Protein AF-A0A011V1N7-F1 (afdb_monomer_lite)

Radius of gyration: 19.2 Å; chains: 1; bounding box: 41×30×62 Å

Sequence (125 aa):
MADFDPVTLYFILYESLGAWLFALAGAAFLLLVGVIVTALRLRRADRPARKPVMAAIAATVLATAVFFFMVPGWTLAGIDALSGAVDILFATLLALVPGIAAGAIVFMLAAGRCAARSVRHPVAT

Structure (mmCIF, N/CA/C/O backbone):
data_AF-A0A011V1N7-F1
#
_entry.id   AF-A0A011V1N7-F1
#
loop_
_atom_site.group_PDB
_atom_site.id
_atom_site.type_symbol
_atom_site.label_atom_id
_atom_site.label_alt_id
_atom_site.label_comp_id
_atom_site.label_asym_id
_atom_site.label_entity_id
_atom_site.label_seq_id
_atom_site.pdbx_PDB_ins_code
_atom_site.Cartn_x
_atom_site.Cartn_y
_atom_site.Cartn_z
_atom_site.occupancy
_atom_site.B_iso_or_equiv
_atom_site.auth_seq_id
_atom_site.auth_comp_id
_atom_site.auth_asym_id
_atom_site.auth_atom_id
_atom_site.pdbx_PDB_model_num
ATOM 1 N N . MET A 1 1 ? -12.404 14.402 -22.176 1.00 55.25 1 MET A N 1
ATOM 2 C CA . MET A 1 1 ? -12.295 13.286 -21.206 1.00 55.25 1 MET A CA 1
ATOM 3 C C . MET A 1 1 ? -13.360 12.204 -21.464 1.00 55.25 1 MET A C 1
ATOM 5 O O . MET A 1 1 ? -13.780 11.556 -20.518 1.00 55.25 1 MET A O 1
ATOM 9 N N . ALA A 1 2 ? -13.802 11.999 -22.716 1.00 61.09 2 ALA A N 1
ATOM 10 C CA . ALA A 1 2 ? -14.831 11.008 -23.065 1.00 61.09 2 ALA A CA 1
ATOM 11 C C . ALA A 1 2 ? -14.257 9.732 -23.721 1.00 61.09 2 ALA A C 1
ATOM 13 O O . ALA A 1 2 ? -14.967 8.742 -23.813 1.00 61.09 2 ALA A O 1
ATOM 14 N N . ASP A 1 3 ? -12.971 9.726 -24.097 1.00 75.06 3 ASP A N 1
ATOM 15 C CA . ASP A 1 3 ? -12.293 8.590 -24.753 1.00 75.06 3 ASP A CA 1
ATOM 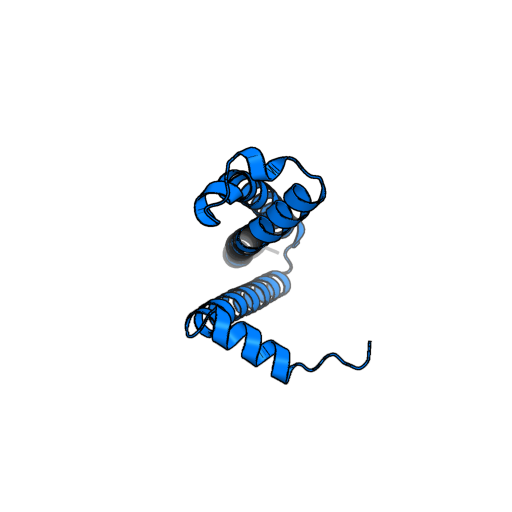16 C C . ASP A 1 3 ? -11.641 7.605 -23.767 1.00 75.06 3 ASP A C 1
ATOM 18 O O . ASP A 1 3 ? -10.771 6.818 -24.135 1.00 75.06 3 ASP A O 1
ATOM 22 N N . PHE A 1 4 ? -12.001 7.670 -22.484 1.00 75.25 4 PHE A N 1
ATOM 23 C CA . PHE A 1 4 ? -11.504 6.707 -21.509 1.00 75.25 4 PHE A CA 1
ATOM 24 C C . PHE A 1 4 ? -12.259 5.390 -21.684 1.00 75.25 4 PHE A C 1
ATOM 26 O O . PHE A 1 4 ? -13.378 5.243 -21.192 1.00 75.25 4 PHE A O 1
ATOM 33 N N . ASP A 1 5 ? -11.644 4.445 -22.389 1.00 87.50 5 ASP A N 1
ATOM 34 C CA . ASP A 1 5 ? -12.165 3.090 -22.520 1.00 87.50 5 ASP A CA 1
ATOM 35 C C . ASP A 1 5 ? -11.559 2.168 -21.439 1.00 87.50 5 ASP A C 1
ATOM 37 O O . ASP A 1 5 ? -10.390 1.770 -21.539 1.00 87.50 5 ASP A O 1
ATOM 41 N N . PRO A 1 6 ? -12.329 1.802 -20.394 1.00 85.69 6 PRO A N 1
ATOM 42 C CA . PRO A 1 6 ? -11.845 0.921 -19.335 1.00 85.69 6 PRO A CA 1
ATOM 43 C C . PRO A 1 6 ? -11.517 -0.489 -19.842 1.00 85.69 6 PRO A C 1
ATOM 45 O O . PRO A 1 6 ? -10.716 -1.182 -19.213 1.00 85.69 6 PRO A O 1
ATOM 48 N N . VAL A 1 7 ? -12.098 -0.917 -20.969 1.00 91.50 7 VAL A N 1
ATOM 49 C CA . VAL A 1 7 ? -11.819 -2.226 -21.574 1.00 91.50 7 VAL A CA 1
ATOM 50 C C . VAL A 1 7 ? -10.412 -2.234 -22.158 1.00 91.50 7 VAL A C 1
ATOM 52 O O . VAL A 1 7 ? -9.615 -3.113 -21.831 1.00 91.50 7 VAL A O 1
ATOM 55 N N . THR A 1 8 ? -10.066 -1.216 -22.947 1.00 90.31 8 THR A N 1
ATOM 56 C CA . THR A 1 8 ? -8.702 -1.031 -23.462 1.00 90.31 8 THR A CA 1
ATOM 57 C C . THR A 1 8 ? -7.678 -0.961 -22.326 1.00 90.31 8 THR A C 1
ATOM 59 O O . THR A 1 8 ? -6.629 -1.600 -22.390 1.00 90.31 8 THR A O 1
ATOM 62 N N . LEU A 1 9 ? -7.997 -0.248 -21.242 1.00 87.75 9 LEU A N 1
ATOM 63 C CA . LEU A 1 9 ? -7.106 -0.127 -20.087 1.00 87.75 9 LEU A CA 1
ATOM 64 C C . LEU A 1 9 ? -6.884 -1.479 -19.384 1.00 87.75 9 LEU A C 1
ATOM 66 O O . LEU A 1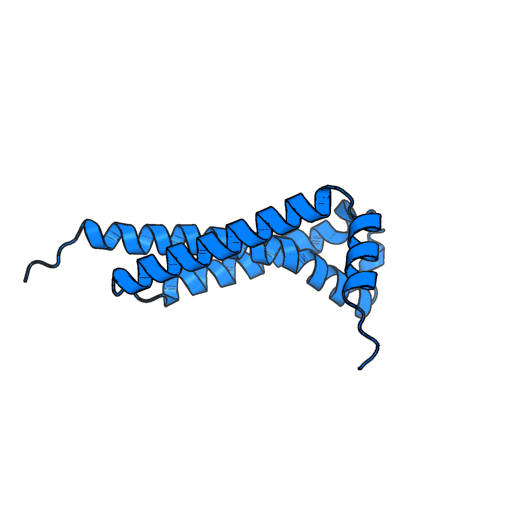 9 ? -5.753 -1.808 -19.030 1.00 87.75 9 LEU A O 1
ATOM 70 N N . TYR A 1 10 ? -7.933 -2.297 -19.243 1.00 89.94 10 TYR A N 1
ATOM 71 C CA . TYR A 1 10 ? -7.813 -3.666 -18.735 1.00 89.94 10 TYR A CA 1
ATOM 72 C C . TYR A 1 10 ? -6.874 -4.518 -19.593 1.00 89.94 10 TYR A C 1
ATOM 74 O O . TYR A 1 10 ? -5.988 -5.169 -19.041 1.00 89.94 10 TYR A O 1
ATOM 82 N N . PHE A 1 11 ? -7.025 -4.488 -20.921 1.00 91.88 11 PHE A N 1
ATOM 83 C CA . PHE A 1 11 ? -6.157 -5.252 -21.819 1.00 91.88 11 PHE A CA 1
ATOM 84 C C . PHE A 1 11 ? -4.697 -4.814 -21.716 1.00 91.88 11 PHE A C 1
ATOM 86 O O . PHE A 1 11 ? -3.823 -5.669 -21.637 1.00 91.88 11 PHE A O 1
ATOM 93 N N . ILE A 1 12 ? -4.428 -3.507 -21.623 1.00 90.19 12 ILE A N 1
ATOM 94 C CA . ILE A 1 12 ? -3.064 -2.994 -21.425 1.00 90.19 12 ILE A CA 1
ATOM 95 C C . ILE A 1 12 ? -2.461 -3.536 -20.121 1.00 90.19 12 ILE A C 1
ATOM 97 O O . ILE A 1 12 ? -1.328 -4.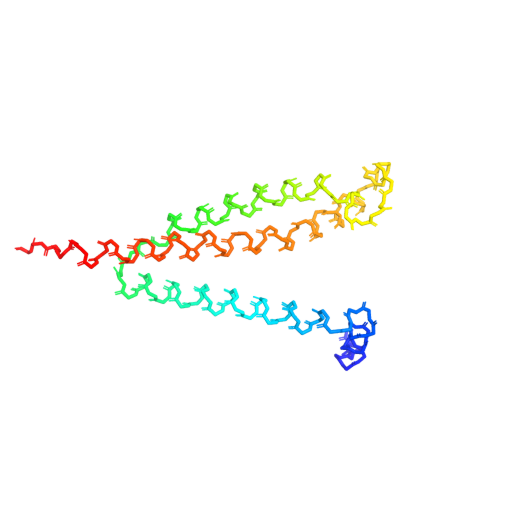023 -20.124 1.00 90.19 12 ILE A O 1
ATOM 101 N N . LEU A 1 13 ? -3.201 -3.486 -19.005 1.00 89.12 13 LEU A N 1
ATOM 102 C CA . LEU A 1 13 ? -2.707 -4.029 -17.735 1.00 89.12 13 LEU A CA 1
ATOM 103 C C . LEU A 1 13 ? -2.525 -5.545 -17.785 1.00 89.12 13 LEU A C 1
ATOM 105 O O . LEU A 1 13 ? -1.546 -6.048 -17.241 1.00 89.12 13 LEU A O 1
ATOM 109 N N . TYR A 1 14 ? -3.460 -6.267 -18.398 1.00 90.94 14 TYR A N 1
ATOM 110 C CA . TYR A 1 14 ? -3.395 -7.719 -18.499 1.00 90.94 14 TYR A CA 1
ATOM 111 C C . TYR A 1 14 ? -2.216 -8.172 -19.360 1.00 90.94 14 TYR A C 1
ATOM 113 O O . TYR A 1 14 ? -1.498 -9.075 -18.953 1.00 90.94 14 TYR A O 1
ATOM 121 N N . GLU A 1 15 ? -1.953 -7.504 -20.481 1.00 92.50 15 GLU A N 1
ATOM 122 C CA . GLU A 1 15 ? -0.792 -7.796 -21.326 1.00 92.50 15 GLU A CA 1
ATOM 123 C C . GLU A 1 15 ? 0.525 -7.483 -20.595 1.00 92.50 15 GLU A C 1
ATOM 125 O O . GLU A 1 15 ? 1.488 -8.241 -20.668 1.00 92.50 15 GLU A O 1
ATOM 130 N N . SER A 1 16 ? 0.554 -6.389 -19.825 1.00 89.00 16 SER A N 1
ATOM 131 C CA . SER A 1 16 ? 1.762 -5.944 -19.112 1.00 89.00 16 SER A CA 1
ATOM 132 C C . SER A 1 16 ? 2.089 -6.788 -17.874 1.00 89.00 16 SER A C 1
ATOM 134 O O . SER A 1 16 ? 3.256 -6.997 -17.554 1.00 89.00 16 SER A O 1
ATOM 136 N N . LEU A 1 17 ? 1.070 -7.227 -17.129 1.00 87.44 17 LEU A N 1
ATOM 137 C CA . LEU A 1 17 ? 1.222 -7.868 -15.814 1.00 87.44 17 LEU A CA 1
ATOM 138 C C . LEU A 1 17 ? 0.840 -9.357 -15.829 1.00 87.44 17 LEU A C 1
ATOM 140 O O . LEU A 1 17 ? 1.224 -10.109 -14.930 1.00 87.44 17 LEU A O 1
ATOM 144 N N . GLY A 1 18 ? 0.061 -9.808 -16.809 1.00 91.44 18 GLY A N 1
ATOM 145 C CA . GLY A 1 18 ? -0.449 -11.174 -16.898 1.00 91.44 18 GLY A CA 1
ATOM 146 C C . GLY A 1 18 ? -1.159 -11.617 -15.618 1.00 91.44 18 GLY A C 1
ATOM 147 O O . GLY A 1 18 ? -2.003 -10.915 -15.056 1.00 91.44 18 GLY A O 1
ATOM 148 N N . ALA A 1 19 ? -0.775 -12.790 -15.106 1.00 89.62 19 ALA A N 1
ATOM 149 C CA . ALA A 1 19 ? -1.321 -13.343 -13.866 1.00 89.62 19 ALA A CA 1
ATOM 150 C C . ALA A 1 19 ? -1.043 -12.473 -12.620 1.00 89.62 19 ALA A C 1
ATOM 152 O O . ALA A 1 19 ? -1.813 -12.529 -11.655 1.00 89.62 19 ALA A O 1
ATOM 153 N N . TRP A 1 20 ? 0.005 -11.635 -12.634 1.00 89.62 20 TRP A N 1
ATOM 154 C CA . TRP A 1 20 ? 0.311 -10.736 -11.514 1.00 89.62 20 TRP A CA 1
ATOM 155 C C . TRP A 1 20 ? -0.768 -9.685 -11.291 1.00 89.62 20 TRP A C 1
ATOM 157 O O . TRP A 1 20 ? -0.959 -9.269 -10.149 1.00 89.62 20 TRP A O 1
ATOM 167 N N . LEU A 1 21 ? -1.517 -9.303 -12.332 1.00 88.81 21 LEU A N 1
ATOM 168 C CA . LEU A 1 21 ? -2.645 -8.384 -12.196 1.00 88.81 21 LEU A CA 1
ATOM 169 C C . LEU A 1 21 ? -3.639 -8.892 -11.147 1.00 88.81 21 LEU A C 1
ATOM 171 O O . LEU A 1 21 ? -4.028 -8.152 -10.245 1.00 88.81 21 LEU A O 1
ATOM 175 N N . PHE A 1 22 ? -4.010 -10.171 -11.228 1.00 90.31 22 PHE A N 1
ATOM 176 C CA . PHE A 1 22 ? -4.963 -10.775 -10.300 1.00 90.31 22 PHE A CA 1
ATOM 177 C C . PHE A 1 22 ? -4.382 -10.939 -8.898 1.00 90.31 22 PHE A C 1
ATOM 179 O O . PHE A 1 22 ? -5.093 -10.719 -7.920 1.00 90.31 22 PHE A O 1
ATOM 186 N N . ALA A 1 23 ? -3.096 -11.277 -8.781 1.00 90.81 23 ALA A N 1
ATOM 187 C CA . ALA A 1 23 ? -2.428 -11.370 -7.486 1.00 90.81 23 ALA A CA 1
ATOM 188 C C . ALA A 1 23 ? -2.390 -10.005 -6.773 1.00 90.81 23 ALA A C 1
ATOM 190 O O . ALA A 1 23 ? -2.748 -9.907 -5.598 1.00 90.81 23 ALA A O 1
ATOM 191 N N . LEU A 1 24 ? -2.023 -8.942 -7.496 1.00 89.38 24 LEU A N 1
ATOM 192 C CA . LEU A 1 24 ? -1.995 -7.570 -6.983 1.00 89.38 24 LEU A CA 1
ATOM 193 C C . LEU A 1 24 ? -3.401 -7.060 -6.656 1.00 89.38 24 LEU A C 1
ATOM 195 O O . LEU A 1 24 ? -3.605 -6.481 -5.589 1.00 89.38 24 LEU A O 1
ATOM 199 N N . ALA A 1 25 ? -4.383 -7.324 -7.521 1.00 90.31 25 ALA A N 1
ATOM 200 C CA . ALA A 1 25 ? -5.781 -6.981 -7.269 1.00 90.31 25 ALA A CA 1
ATOM 201 C C . ALA A 1 25 ? -6.324 -7.705 -6.027 1.00 90.31 25 ALA A C 1
ATOM 203 O O . ALA A 1 25 ? -6.959 -7.085 -5.173 1.00 90.31 25 ALA A O 1
ATOM 204 N N . GLY A 1 26 ? -6.021 -8.997 -5.881 1.00 93.75 26 GLY A N 1
ATOM 205 C CA . GLY A 1 26 ? -6.372 -9.789 -4.706 1.00 93.75 26 GLY A CA 1
ATOM 206 C C . GLY A 1 26 ? -5.730 -9.247 -3.430 1.00 93.75 26 GLY A C 1
ATOM 207 O O . GLY A 1 26 ? -6.415 -9.075 -2.423 1.00 93.75 26 GLY A O 1
ATOM 208 N N . ALA A 1 27 ? -4.441 -8.900 -3.470 1.00 91.69 27 ALA A N 1
ATOM 209 C CA . ALA A 1 27 ? -3.745 -8.289 -2.339 1.00 91.69 27 ALA A CA 1
ATOM 210 C C . ALA A 1 27 ? -4.353 -6.930 -1.954 1.00 91.69 27 ALA A C 1
ATOM 212 O O . ALA A 1 27 ? -4.627 -6.691 -0.777 1.00 91.69 27 ALA A O 1
ATOM 213 N N . ALA A 1 28 ? -4.629 -6.064 -2.933 1.00 91.31 28 ALA A N 1
ATOM 214 C CA . ALA A 1 28 ? -5.280 -4.776 -2.706 1.00 91.31 28 ALA A CA 1
ATOM 215 C C . ALA A 1 28 ? -6.670 -4.951 -2.075 1.00 91.31 28 ALA A C 1
ATOM 217 O O . ALA A 1 28 ? -7.003 -4.271 -1.102 1.00 91.31 28 ALA A O 1
ATOM 218 N N . PHE A 1 29 ? -7.454 -5.911 -2.573 1.00 95.31 29 PHE A N 1
ATOM 219 C CA . PHE A 1 29 ? -8.762 -6.242 -2.017 1.00 95.31 29 PHE A CA 1
ATOM 220 C C . PHE A 1 29 ? -8.662 -6.751 -0.573 1.00 95.31 29 PHE A C 1
ATOM 222 O O . PHE A 1 29 ? -9.390 -6.276 0.297 1.00 95.31 29 PHE A O 1
ATOM 229 N N . LEU A 1 30 ? -7.726 -7.658 -0.281 1.00 95.38 30 LEU A N 1
ATOM 230 C CA . LEU A 1 30 ? -7.492 -8.170 1.073 1.00 95.38 30 LEU A CA 1
ATOM 231 C C . LEU A 1 30 ? -7.093 -7.059 2.050 1.00 95.38 30 LEU A C 1
ATOM 233 O O . LEU A 1 30 ? -7.620 -7.003 3.164 1.00 95.38 30 LEU A O 1
ATOM 237 N N . LEU A 1 31 ? -6.200 -6.156 1.634 1.00 91.88 31 LEU A N 1
ATOM 238 C CA . LEU A 1 31 ? -5.807 -4.997 2.435 1.00 91.88 31 LEU A CA 1
ATOM 239 C C . LEU A 1 31 ? -7.005 -4.085 2.709 1.00 91.88 31 LEU A C 1
ATOM 241 O O . LEU A 1 31 ? -7.223 -3.690 3.856 1.00 91.88 31 LEU A O 1
ATOM 245 N N . LEU A 1 32 ? -7.816 -3.794 1.689 1.00 93.31 32 LEU A N 1
ATOM 246 C CA . LEU A 1 32 ? -9.008 -2.961 1.829 1.00 93.31 32 LEU A CA 1
ATOM 247 C C . LEU A 1 32 ? -10.020 -3.583 2.799 1.00 93.31 32 LEU A C 1
ATOM 249 O O . LEU A 1 32 ? -10.459 -2.925 3.745 1.00 93.31 32 LEU A O 1
ATOM 253 N N . VAL A 1 33 ? -10.357 -4.860 2.607 1.00 95.38 33 VAL A N 1
ATOM 254 C CA . VAL A 1 33 ? -11.276 -5.595 3.489 1.00 95.38 33 VAL A CA 1
ATOM 255 C C . VAL A 1 33 ? -10.744 -5.608 4.919 1.00 95.38 33 VAL A C 1
ATOM 257 O O . VAL A 1 33 ? -11.491 -5.332 5.857 1.00 95.38 33 VAL A O 1
ATOM 260 N N . GLY A 1 34 ? -9.452 -5.867 5.109 1.00 91.25 34 GLY A N 1
ATOM 261 C CA . GLY A 1 34 ? -8.834 -5.874 6.428 1.00 91.25 34 GLY A CA 1
ATOM 262 C C . GLY A 1 34 ? -8.877 -4.507 7.126 1.00 91.25 34 GLY A C 1
ATOM 263 O O . GLY A 1 34 ? -9.215 -4.430 8.314 1.00 91.25 34 GLY A O 1
ATOM 264 N N . VAL A 1 35 ? -8.629 -3.413 6.398 1.00 92.25 35 VAL A N 1
ATOM 265 C CA . VAL A 1 35 ? -8.785 -2.038 6.909 1.00 92.25 35 VAL A CA 1
ATOM 266 C C . VAL A 1 35 ? -10.237 -1.765 7.305 1.00 92.25 35 VAL A C 1
ATOM 268 O O . VAL A 1 35 ? -10.481 -1.288 8.414 1.00 92.25 35 VAL A O 1
ATOM 271 N N . ILE A 1 36 ? -11.212 -2.121 6.463 1.00 93.50 36 ILE A N 1
ATOM 272 C CA . ILE A 1 36 ? -12.643 -1.938 6.761 1.00 93.50 36 ILE A CA 1
ATOM 273 C C . ILE A 1 36 ? -13.037 -2.727 8.014 1.00 93.50 36 ILE A C 1
ATOM 275 O O . ILE A 1 36 ? -13.617 -2.168 8.945 1.00 93.50 36 ILE A O 1
ATOM 279 N N . VAL A 1 37 ? -12.688 -4.014 8.085 1.00 92.25 37 VAL A N 1
ATOM 280 C CA . VAL A 1 37 ? -13.028 -4.885 9.220 1.00 92.25 37 VAL A CA 1
ATOM 281 C C . VAL A 1 37 ? -12.416 -4.360 10.518 1.00 92.25 37 VAL A C 1
ATOM 283 O O . VAL A 1 37 ? -13.098 -4.299 11.544 1.00 92.25 37 VAL A O 1
ATOM 286 N N . THR A 1 38 ? -11.146 -3.958 10.503 1.00 87.44 38 THR A N 1
ATOM 287 C CA . THR A 1 38 ? -10.477 -3.435 11.705 1.00 87.44 38 THR A CA 1
ATOM 288 C C . THR A 1 38 ? -11.005 -2.063 12.115 1.00 87.44 38 THR A C 1
ATOM 290 O O . THR A 1 38 ? -11.188 -1.825 13.310 1.00 87.44 38 THR A O 1
ATOM 293 N N . ALA A 1 39 ? -11.353 -1.197 11.161 1.00 88.31 39 ALA A N 1
ATOM 294 C CA . ALA A 1 39 ? -12.010 0.077 11.436 1.00 88.31 39 ALA A CA 1
ATOM 295 C C . ALA A 1 39 ? -13.406 -0.120 12.051 1.00 88.31 39 ALA A C 1
ATOM 297 O O . ALA A 1 39 ? -13.735 0.527 13.046 1.00 88.31 39 ALA A O 1
ATOM 298 N N . LEU A 1 40 ? -14.209 -1.048 11.519 1.00 90.75 40 LEU A N 1
ATOM 299 C CA . LEU A 1 40 ? -15.518 -1.397 12.081 1.00 90.75 40 LEU A CA 1
ATOM 300 C C . LEU A 1 40 ? -15.391 -1.959 13.501 1.00 90.75 40 LEU A C 1
ATOM 302 O O . LEU A 1 40 ? -16.158 -1.571 14.379 1.00 90.75 40 LEU A O 1
ATOM 306 N N . ARG A 1 41 ? -14.401 -2.825 13.761 1.00 88.06 41 ARG A N 1
ATOM 307 C CA . ARG A 1 41 ? -14.110 -3.329 15.117 1.00 88.06 41 ARG A CA 1
ATOM 308 C C . ARG A 1 41 ? -13.728 -2.208 16.079 1.00 88.06 41 ARG A C 1
ATOM 310 O O . ARG A 1 41 ? -14.167 -2.224 17.223 1.00 88.06 41 ARG A O 1
ATOM 317 N N . LEU A 1 42 ? -12.945 -1.233 15.622 1.00 88.06 42 LEU A N 1
ATOM 318 C CA . LEU A 1 42 ? -12.549 -0.092 16.442 1.00 88.06 42 LEU A CA 1
ATOM 319 C C . LEU A 1 42 ? -13.741 0.813 16.780 1.00 88.06 42 LEU A C 1
ATOM 321 O O . LEU A 1 42 ? -13.874 1.227 17.929 1.00 88.06 42 LEU A O 1
ATOM 325 N N . ARG A 1 43 ? -14.628 1.056 15.802 1.00 86.44 43 ARG A N 1
ATOM 326 C CA . ARG A 1 43 ? -15.888 1.788 16.008 1.00 86.44 43 ARG A CA 1
ATOM 327 C C . ARG A 1 43 ? -16.805 1.069 16.992 1.00 86.44 43 ARG A C 1
ATOM 329 O O . ARG A 1 43 ? -17.332 1.704 17.891 1.00 86.44 43 ARG A O 1
ATOM 336 N N . ARG A 1 44 ? -16.950 -0.255 16.865 1.00 87.00 44 ARG A N 1
ATOM 337 C CA . ARG A 1 44 ? -17.741 -1.070 17.806 1.00 87.00 44 ARG A CA 1
ATOM 338 C C . ARG A 1 44 ? -17.187 -1.052 19.234 1.00 87.00 44 ARG A C 1
ATOM 340 O O . ARG A 1 44 ? -17.948 -1.263 20.164 1.00 87.00 44 ARG A O 1
ATOM 347 N N . ALA A 1 45 ? -15.886 -0.826 19.401 1.00 85.44 45 ALA A N 1
ATOM 348 C CA . ALA A 1 45 ? -15.235 -0.724 20.705 1.00 85.44 45 ALA A CA 1
ATOM 349 C C . ALA A 1 45 ? -15.212 0.712 21.274 1.00 85.44 45 ALA A C 1
ATOM 351 O O . ALA A 1 45 ? -14.596 0.923 22.315 1.00 85.44 45 ALA A O 1
ATOM 352 N N . ASP A 1 46 ? -15.804 1.693 20.581 1.00 83.25 46 ASP A N 1
ATOM 353 C CA . ASP A 1 46 ? -15.825 3.117 20.961 1.00 83.25 46 ASP A CA 1
ATOM 354 C C . ASP A 1 46 ? -14.430 3.691 21.297 1.00 83.25 46 ASP A C 1
ATOM 356 O O . ASP A 1 46 ? -14.208 4.432 22.259 1.00 83.25 46 ASP A O 1
ATOM 360 N N . ARG A 1 47 ? -13.410 3.280 20.524 1.00 80.44 47 ARG A N 1
ATOM 361 C CA . ARG A 1 47 ? -12.023 3.734 20.721 1.00 80.44 47 ARG A CA 1
ATOM 362 C C . ARG A 1 47 ? -11.620 4.772 19.678 1.00 80.44 47 ARG A C 1
ATOM 364 O O . ARG A 1 47 ? -11.916 4.613 18.493 1.00 80.44 47 ARG A O 1
ATOM 371 N N . PRO A 1 48 ? -10.840 5.793 20.076 1.00 85.06 48 PRO A N 1
ATOM 372 C CA . PRO A 1 48 ? -10.388 6.819 19.150 1.00 85.06 48 PRO A CA 1
ATOM 373 C C . PRO A 1 48 ? -9.418 6.245 18.109 1.00 85.06 48 PRO A C 1
ATOM 375 O O . PRO A 1 48 ? -8.384 5.660 18.445 1.00 85.06 48 PRO A O 1
ATOM 378 N N . ALA A 1 49 ? -9.704 6.501 16.830 1.00 86.31 49 ALA A N 1
ATOM 379 C CA . ALA A 1 49 ? -8.876 6.080 15.697 1.00 86.31 49 ALA A CA 1
ATOM 380 C C . ALA A 1 49 ? -7.569 6.875 15.537 1.00 86.31 49 ALA A C 1
ATOM 382 O O . ALA A 1 49 ? -6.726 6.519 14.719 1.00 86.31 49 ALA A O 1
ATOM 383 N N . ARG A 1 50 ? -7.346 7.922 16.340 1.00 86.19 50 ARG A N 1
ATOM 384 C CA . ARG A 1 50 ? -6.186 8.814 16.195 1.00 86.19 50 ARG A CA 1
ATOM 385 C C . ARG A 1 50 ? -4.845 8.078 1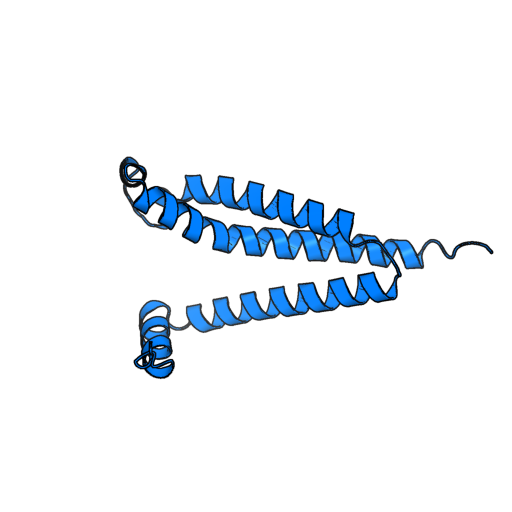6.276 1.00 86.19 50 ARG A C 1
ATOM 387 O O . ARG A 1 50 ? -3.985 8.288 15.432 1.00 86.19 50 ARG A O 1
ATOM 394 N N . LYS A 1 51 ? -4.674 7.194 17.266 1.00 88.12 51 LYS A N 1
ATOM 395 C CA . LYS A 1 51 ? -3.432 6.421 17.457 1.00 88.12 51 LYS A CA 1
ATOM 396 C C . LYS A 1 51 ? -3.145 5.454 16.296 1.00 88.12 51 LYS A C 1
ATOM 398 O O . LYS A 1 51 ? -2.039 5.525 15.765 1.00 88.12 51 LYS A O 1
ATOM 403 N N . PRO A 1 52 ? -4.084 4.581 15.873 1.00 88.69 52 PRO A N 1
ATOM 404 C CA . PRO A 1 52 ? -3.827 3.686 14.746 1.00 88.69 52 PRO A CA 1
ATOM 405 C C . PRO A 1 52 ? -3.641 4.437 13.424 1.00 88.69 52 PRO A C 1
ATOM 407 O O . PRO A 1 52 ? -2.790 4.039 12.638 1.00 88.69 52 PRO A O 1
ATOM 410 N N . VAL A 1 53 ? -4.354 5.548 13.198 1.00 91.31 53 VAL A N 1
ATOM 411 C CA . VAL A 1 53 ? -4.162 6.383 11.999 1.00 91.31 53 VAL A CA 1
ATOM 412 C C . VAL A 1 53 ? -2.784 7.043 11.993 1.00 91.31 53 VAL A C 1
ATOM 414 O O . VAL A 1 53 ? -2.088 6.962 10.989 1.00 91.31 53 VAL A O 1
ATOM 417 N N . MET A 1 54 ? -2.340 7.639 13.105 1.00 92.25 54 MET A N 1
ATOM 418 C CA . MET A 1 54 ? -0.992 8.220 13.181 1.00 92.25 54 MET A CA 1
ATOM 419 C C . MET A 1 54 ? 0.100 7.171 12.955 1.00 92.25 54 MET A C 1
ATOM 421 O O . MET A 1 54 ? 1.059 7.443 12.238 1.00 92.25 54 MET A O 1
ATOM 425 N N . ALA A 1 55 ? -0.052 5.973 13.529 1.00 92.00 55 ALA A N 1
ATOM 426 C CA . ALA A 1 55 ? 0.887 4.876 13.307 1.00 92.00 55 ALA A CA 1
ATOM 427 C C . ALA A 1 55 ? 0.924 4.448 11.831 1.00 92.00 55 ALA A C 1
ATOM 429 O O . ALA A 1 55 ? 2.003 4.228 11.289 1.00 92.00 55 ALA A O 1
ATOM 430 N N . ALA A 1 56 ? -0.238 4.374 11.178 1.00 93.12 56 ALA A N 1
ATOM 431 C CA . ALA A 1 56 ? -0.343 4.052 9.761 1.00 93.12 56 ALA A CA 1
ATOM 432 C C . ALA A 1 56 ? 0.316 5.120 8.880 1.00 93.12 56 ALA A C 1
ATOM 434 O O . ALA A 1 56 ? 1.118 4.772 8.025 1.00 93.12 56 ALA A O 1
ATOM 435 N N . ILE A 1 57 ? 0.047 6.407 9.129 1.00 94.38 57 ILE A N 1
ATOM 436 C CA . ILE A 1 57 ? 0.662 7.523 8.392 1.00 94.38 57 ILE A CA 1
ATOM 437 C C . ILE A 1 57 ? 2.184 7.486 8.542 1.00 94.38 57 ILE A C 1
ATOM 439 O O . ILE A 1 57 ? 2.895 7.550 7.543 1.00 94.38 57 ILE A O 1
ATOM 443 N N . ALA A 1 58 ? 2.685 7.345 9.772 1.00 96.25 58 ALA A N 1
ATOM 444 C CA . ALA A 1 58 ? 4.120 7.261 10.022 1.00 96.25 58 ALA A CA 1
ATOM 445 C C . ALA A 1 58 ? 4.745 6.076 9.273 1.00 96.25 58 ALA A C 1
ATOM 447 O O . ALA A 1 58 ? 5.760 6.245 8.603 1.00 96.25 58 ALA A O 1
ATOM 448 N N . ALA A 1 59 ? 4.109 4.902 9.330 1.00 95.12 59 ALA A N 1
ATOM 449 C CA . ALA A 1 59 ? 4.565 3.717 8.615 1.00 95.12 59 ALA A CA 1
ATOM 450 C C . ALA A 1 59 ? 4.561 3.911 7.094 1.00 95.12 59 ALA A C 1
ATOM 452 O O . ALA A 1 59 ? 5.540 3.544 6.453 1.00 95.12 59 ALA A O 1
ATOM 453 N N . THR A 1 60 ? 3.519 4.527 6.524 1.00 94.56 60 THR A N 1
ATOM 454 C CA . THR A 1 60 ? 3.466 4.842 5.090 1.00 94.56 60 THR A CA 1
ATOM 455 C C . THR A 1 60 ? 4.607 5.766 4.694 1.00 94.56 60 THR A C 1
ATOM 457 O O . THR A 1 60 ? 5.296 5.480 3.722 1.00 94.56 60 THR A O 1
ATOM 460 N N . VAL A 1 61 ? 4.849 6.844 5.445 1.00 96.19 61 VAL A N 1
ATOM 461 C CA . VAL A 1 61 ? 5.923 7.806 5.145 1.00 96.19 61 VAL A CA 1
ATOM 462 C C . VAL A 1 61 ? 7.296 7.139 5.227 1.00 96.19 61 VAL A C 1
ATOM 464 O O . VAL A 1 61 ? 8.083 7.248 4.290 1.00 96.19 61 VAL A O 1
ATOM 467 N N . LEU A 1 62 ? 7.565 6.403 6.309 1.00 97.19 62 LEU A N 1
ATOM 468 C CA . LEU A 1 62 ? 8.824 5.679 6.505 1.00 97.19 62 LEU A CA 1
ATOM 469 C C . LEU A 1 62 ? 9.055 4.638 5.407 1.00 97.19 62 LEU A C 1
ATOM 471 O O . LEU A 1 62 ? 10.125 4.609 4.806 1.00 97.19 62 LEU A O 1
ATOM 475 N N . ALA A 1 63 ? 8.051 3.811 5.115 1.00 96.12 63 ALA A N 1
ATOM 476 C CA . ALA A 1 63 ? 8.152 2.799 4.073 1.00 96.12 63 ALA A CA 1
ATOM 477 C C . ALA A 1 63 ? 8.340 3.442 2.695 1.00 96.12 63 ALA A C 1
ATOM 479 O O . ALA A 1 63 ? 9.225 3.026 1.958 1.00 96.12 63 ALA A O 1
ATOM 480 N N . THR A 1 64 ? 7.583 4.493 2.371 1.00 94.69 64 THR A N 1
ATOM 481 C CA . THR A 1 64 ? 7.726 5.219 1.097 1.00 94.69 64 THR A CA 1
ATOM 482 C C . THR A 1 64 ? 9.135 5.782 0.947 1.00 94.69 64 THR A C 1
ATOM 484 O O . THR A 1 64 ? 9.735 5.623 -0.108 1.00 94.69 64 THR A O 1
ATOM 487 N N . ALA A 1 65 ? 9.705 6.374 2.000 1.00 95.00 65 ALA A N 1
ATOM 488 C CA . ALA A 1 65 ? 11.077 6.875 1.964 1.00 95.00 65 ALA A CA 1
ATOM 489 C C . ALA A 1 65 ? 12.094 5.751 1.706 1.00 95.00 65 ALA A C 1
ATOM 491 O O . ALA A 1 65 ? 12.978 5.907 0.870 1.00 95.00 65 ALA A O 1
ATOM 492 N N . VAL A 1 66 ? 11.950 4.598 2.368 1.00 95.31 66 VAL A N 1
ATOM 493 C CA . VAL A 1 66 ? 12.824 3.432 2.141 1.00 95.31 66 VAL A CA 1
ATOM 494 C C . VAL A 1 66 ? 12.693 2.915 0.707 1.00 95.31 66 VAL A C 1
ATOM 496 O O . VAL A 1 66 ? 13.699 2.744 0.020 1.00 95.31 66 VAL A O 1
ATOM 499 N N . PHE A 1 67 ? 11.463 2.707 0.230 1.00 93.00 67 PHE A N 1
ATOM 500 C CA . PHE A 1 67 ? 11.218 2.208 -1.122 1.00 93.00 67 PHE A CA 1
ATOM 501 C C . PHE A 1 67 ? 11.658 3.196 -2.199 1.00 93.00 67 PHE A C 1
ATOM 503 O O . PHE A 1 67 ? 12.123 2.749 -3.240 1.00 93.00 67 PHE A O 1
ATOM 510 N N . PHE A 1 68 ? 11.591 4.505 -1.943 1.00 93.00 68 PHE A N 1
ATOM 511 C CA . PHE A 1 68 ? 12.070 5.542 -2.858 1.00 93.00 68 PHE A CA 1
ATOM 512 C C . PHE A 1 68 ? 13.550 5.354 -3.197 1.00 93.00 68 PHE A C 1
ATOM 514 O O . PHE A 1 68 ? 13.914 5.314 -4.369 1.00 93.00 68 PHE A O 1
ATOM 521 N N . PHE A 1 69 ? 14.400 5.140 -2.190 1.00 90.56 69 PHE A N 1
ATOM 522 C CA . PHE A 1 69 ? 15.823 4.870 -2.424 1.00 90.56 69 PHE A CA 1
ATOM 523 C C . PHE A 1 69 ? 16.077 3.512 -3.087 1.00 90.56 69 PHE A C 1
ATOM 525 O O . PHE A 1 69 ? 17.099 3.332 -3.744 1.00 90.56 69 PHE A O 1
ATOM 532 N N . MET A 1 70 ? 15.146 2.563 -2.962 1.00 91.56 70 MET A N 1
ATOM 533 C CA . MET A 1 70 ? 15.212 1.287 -3.677 1.00 91.56 70 MET A CA 1
ATOM 534 C C . MET A 1 70 ? 14.720 1.388 -5.129 1.00 91.56 70 MET A C 1
ATOM 536 O O . MET A 1 70 ? 14.884 0.415 -5.872 1.00 91.56 70 MET A O 1
ATOM 540 N N . VAL A 1 71 ? 14.173 2.540 -5.562 1.00 90.69 71 VAL A N 1
ATOM 541 C CA . VAL A 1 71 ? 13.592 2.694 -6.905 1.00 90.69 71 VAL A CA 1
ATOM 542 C C . VAL A 1 71 ? 14.535 2.341 -8.046 1.00 90.69 71 VAL A C 1
ATOM 544 O O . VAL A 1 71 ? 14.131 1.558 -8.906 1.00 90.69 71 VAL A O 1
ATOM 547 N N . PRO A 1 72 ? 15.785 2.815 -8.073 1.00 87.44 72 PRO A N 1
ATOM 548 C CA . PRO A 1 72 ? 16.711 2.427 -9.132 1.00 87.44 72 PRO A CA 1
ATOM 549 C C . PRO A 1 72 ? 16.946 0.910 -9.185 1.00 87.44 72 PRO A C 1
ATOM 551 O O . PRO A 1 72 ? 16.940 0.309 -10.254 1.00 87.44 72 PRO A O 1
ATOM 554 N N . GLY A 1 73 ? 17.048 0.262 -8.019 1.00 86.88 73 GLY A N 1
ATOM 555 C CA . GLY A 1 73 ? 17.371 -1.162 -7.915 1.00 86.88 73 GLY A CA 1
ATOM 556 C C . GLY A 1 73 ? 16.297 -2.090 -8.489 1.00 86.88 73 GLY A C 1
ATOM 557 O O . GLY A 1 73 ? 16.599 -2.938 -9.321 1.00 86.88 73 GLY A O 1
ATOM 558 N N . TRP A 1 74 ? 15.037 -1.937 -8.069 1.00 86.19 74 TRP A N 1
ATOM 559 C CA . TRP A 1 74 ? 13.932 -2.803 -8.528 1.00 86.19 74 TRP A CA 1
ATOM 560 C C . TRP A 1 74 ? 13.324 -2.395 -9.885 1.00 86.19 74 TRP A C 1
ATOM 562 O O . TRP A 1 74 ? 12.578 -3.181 -10.462 1.00 86.19 74 TRP A O 1
ATOM 572 N N . THR A 1 75 ? 13.652 -1.208 -10.417 1.00 85.12 75 THR A N 1
ATOM 573 C CA . THR A 1 75 ? 13.254 -0.788 -11.780 1.00 85.12 75 THR A CA 1
ATOM 574 C C . THR A 1 75 ? 14.351 -1.003 -12.820 1.00 85.12 75 THR A C 1
ATOM 576 O O . THR A 1 75 ? 14.121 -0.746 -13.998 1.00 85.12 75 THR A O 1
ATOM 579 N N . LEU A 1 76 ? 15.530 -1.482 -12.398 1.00 86.19 76 LEU A N 1
ATOM 580 C CA . LEU A 1 76 ? 16.721 -1.627 -13.243 1.00 86.19 76 LEU A CA 1
ATOM 581 C C . LEU A 1 76 ? 17.179 -0.298 -13.874 1.00 86.19 76 LEU A C 1
ATOM 583 O O . LEU A 1 76 ? 17.880 -0.295 -14.886 1.00 86.19 76 LEU A O 1
ATOM 587 N N . ALA A 1 77 ? 16.790 0.833 -13.283 1.00 85.31 77 ALA A N 1
ATOM 588 C CA . ALA A 1 77 ? 17.223 2.151 -13.716 1.00 85.31 77 ALA A CA 1
ATOM 589 C C . ALA A 1 77 ? 18.631 2.465 -13.183 1.00 85.31 77 ALA A C 1
ATOM 591 O O . ALA A 1 77 ? 19.030 2.014 -12.106 1.00 85.31 77 ALA A O 1
ATOM 592 N N . GLY A 1 78 ? 19.388 3.274 -13.930 1.00 81.69 78 GLY A N 1
ATOM 593 C CA . GLY A 1 78 ? 20.677 3.791 -13.465 1.00 81.69 78 GLY A CA 1
ATOM 594 C C . GLY A 1 78 ? 20.515 4.703 -12.244 1.00 81.69 78 GLY A C 1
ATOM 595 O O . GLY A 1 78 ? 19.475 5.328 -12.063 1.00 81.69 78 GLY A O 1
ATOM 596 N N . ILE A 1 79 ? 21.551 4.818 -11.409 1.00 77.25 79 ILE A N 1
ATOM 597 C CA . ILE A 1 79 ? 21.526 5.696 -10.221 1.00 77.25 79 ILE A CA 1
ATOM 598 C C . ILE A 1 79 ? 21.324 7.170 -10.628 1.00 77.25 79 ILE A C 1
ATOM 600 O O . ILE A 1 79 ? 20.664 7.924 -9.915 1.00 77.25 79 ILE A O 1
ATOM 604 N N . ASP A 1 80 ? 21.783 7.545 -11.825 1.00 79.75 80 ASP A N 1
ATOM 605 C CA . ASP A 1 80 ? 21.602 8.878 -12.416 1.00 79.75 80 ASP A CA 1
ATOM 606 C C . ASP A 1 80 ? 20.157 9.164 -12.872 1.00 79.75 80 ASP A C 1
ATOM 608 O O . ASP A 1 80 ? 19.830 10.289 -13.260 1.00 79.75 80 ASP A O 1
ATOM 612 N N . ALA A 1 81 ? 19.268 8.165 -12.809 1.00 75.88 81 ALA A N 1
ATOM 613 C CA . ALA A 1 81 ? 17.862 8.312 -13.177 1.00 75.88 81 ALA A CA 1
ATOM 614 C C . ALA A 1 81 ? 17.079 9.212 -12.209 1.00 75.88 81 ALA A C 1
ATOM 616 O O . ALA A 1 81 ? 15.979 9.616 -12.541 1.00 75.88 81 ALA A O 1
ATOM 617 N N . LEU A 1 82 ? 17.620 9.560 -11.035 1.00 76.94 82 LEU A N 1
ATOM 618 C CA . LEU A 1 82 ? 17.013 10.514 -10.091 1.00 76.94 82 LEU A CA 1
ATOM 619 C C . LEU A 1 82 ? 17.520 11.958 -10.298 1.00 76.94 82 LEU A C 1
ATOM 621 O O . LEU A 1 82 ? 17.722 12.699 -9.337 1.00 76.94 82 LEU A O 1
ATOM 625 N N . SER A 1 83 ? 17.766 12.368 -11.544 1.00 82.94 83 SER A N 1
ATOM 626 C CA . SER A 1 83 ? 18.334 13.691 -11.855 1.00 82.94 83 SER A CA 1
ATOM 627 C C . SER A 1 83 ? 17.285 14.754 -12.202 1.00 82.94 83 SER A C 1
ATOM 629 O O . SER A 1 83 ? 17.543 15.946 -12.014 1.00 82.94 83 SER A O 1
ATOM 631 N N . GLY A 1 84 ? 16.095 14.357 -12.663 1.00 87.38 84 GLY A N 1
ATOM 632 C CA . GLY A 1 84 ? 15.007 15.263 -13.025 1.00 87.38 84 GLY A CA 1
ATOM 633 C C . GLY A 1 84 ? 13.876 15.345 -11.996 1.00 87.38 84 GLY A C 1
ATOM 634 O O . GLY A 1 84 ? 13.575 14.401 -11.267 1.00 87.38 84 GLY A O 1
ATOM 635 N N . ALA A 1 85 ? 13.162 16.477 -11.986 1.00 87.25 85 ALA A N 1
ATOM 636 C CA . ALA A 1 85 ? 11.968 16.660 -11.150 1.00 87.25 85 ALA A CA 1
ATOM 637 C C . ALA A 1 85 ? 10.853 15.646 -11.477 1.00 87.25 85 ALA A C 1
ATOM 639 O O . ALA A 1 85 ? 10.138 15.191 -10.584 1.00 87.25 85 ALA A O 1
ATOM 640 N N . VAL A 1 86 ? 10.719 15.278 -12.756 1.00 87.38 86 VAL A N 1
ATOM 641 C CA . VAL A 1 86 ? 9.756 14.267 -13.216 1.00 87.38 86 VAL A CA 1
ATOM 642 C C . VAL A 1 86 ? 10.140 12.883 -12.690 1.00 87.38 86 VAL A C 1
ATOM 644 O O . VAL A 1 86 ? 9.275 12.166 -12.192 1.00 87.38 86 VAL A O 1
ATOM 647 N N . ASP A 1 87 ? 11.425 12.537 -12.705 1.00 88.19 87 ASP A N 1
ATOM 648 C CA . ASP A 1 87 ? 11.897 11.234 -12.233 1.00 88.19 87 ASP A CA 1
ATOM 649 C C . ASP A 1 87 ? 11.681 11.068 -10.729 1.00 88.19 87 ASP A C 1
ATOM 651 O O . ASP A 1 87 ? 11.202 10.030 -10.274 1.00 88.19 87 ASP A O 1
ATOM 655 N N . ILE A 1 88 ? 11.940 12.128 -9.956 1.00 89.31 88 ILE A N 1
ATOM 656 C CA . ILE A 1 88 ? 11.657 12.166 -8.516 1.00 89.31 88 ILE A CA 1
ATOM 657 C C . ILE A 1 88 ? 10.163 11.946 -8.255 1.00 89.31 88 ILE A C 1
ATOM 659 O O . ILE A 1 88 ? 9.799 11.184 -7.353 1.00 89.31 88 ILE A O 1
ATOM 663 N N . LEU A 1 89 ? 9.282 12.575 -9.040 1.00 91.25 89 LEU A N 1
ATOM 664 C CA . LEU A 1 89 ? 7.839 12.390 -8.902 1.00 91.25 89 LEU A CA 1
ATOM 665 C C . LEU A 1 89 ? 7.435 10.935 -9.176 1.00 91.25 89 LEU A C 1
ATOM 667 O O . LEU A 1 89 ? 6.746 10.335 -8.351 1.00 91.25 89 LEU A O 1
ATOM 671 N N . PHE A 1 90 ? 7.886 10.344 -10.285 1.00 89.88 90 PHE A N 1
ATOM 672 C CA . PHE A 1 90 ? 7.559 8.954 -10.624 1.00 89.88 90 PHE A CA 1
ATOM 673 C C . PHE A 1 90 ? 8.146 7.952 -9.630 1.00 89.88 90 PHE A C 1
ATOM 675 O O . PHE A 1 90 ? 7.445 7.030 -9.215 1.00 89.88 90 PHE A O 1
ATOM 682 N N . ALA A 1 91 ? 9.384 8.157 -9.180 1.00 90.94 91 ALA A N 1
ATOM 683 C CA . ALA A 1 91 ? 9.994 7.340 -8.138 1.00 90.94 91 ALA A CA 1
ATOM 684 C C . ALA A 1 91 ? 9.199 7.423 -6.826 1.00 90.94 91 ALA A C 1
ATOM 686 O O . ALA A 1 91 ? 8.949 6.404 -6.183 1.00 90.94 91 ALA A O 1
ATOM 687 N N . THR A 1 92 ? 8.722 8.615 -6.460 1.00 90.94 92 THR A N 1
ATOM 688 C CA . THR A 1 92 ? 7.865 8.802 -5.281 1.00 90.94 92 THR A CA 1
ATOM 689 C C . THR A 1 92 ? 6.532 8.074 -5.439 1.00 90.94 92 THR A C 1
ATOM 691 O O . THR A 1 92 ? 6.110 7.372 -4.522 1.00 90.94 92 THR A O 1
ATOM 694 N N . LEU A 1 93 ? 5.878 8.192 -6.599 1.00 91.75 93 LEU A N 1
ATOM 695 C CA . LEU A 1 93 ? 4.609 7.512 -6.882 1.00 91.75 93 LEU A CA 1
ATOM 696 C C . LEU A 1 93 ? 4.759 5.984 -6.868 1.00 91.75 93 LEU A C 1
ATOM 698 O O . LEU A 1 93 ? 3.911 5.296 -6.303 1.00 91.75 93 LEU A O 1
ATOM 702 N N . LEU A 1 94 ? 5.850 5.453 -7.424 1.00 91.44 94 LEU A N 1
ATOM 703 C CA . LEU A 1 94 ? 6.162 4.022 -7.388 1.00 91.44 94 LEU A CA 1
ATOM 704 C C . LEU A 1 94 ? 6.420 3.533 -5.961 1.00 91.44 94 LEU A C 1
ATOM 706 O O . LEU A 1 94 ? 5.875 2.510 -5.553 1.00 91.44 94 LEU A O 1
ATOM 710 N N . ALA A 1 95 ? 7.205 4.276 -5.181 1.00 94.06 95 ALA A N 1
ATOM 711 C CA . ALA A 1 95 ? 7.504 3.944 -3.790 1.00 94.06 95 ALA A CA 1
ATOM 712 C C . ALA A 1 95 ? 6.285 4.057 -2.862 1.00 94.06 95 ALA A C 1
ATOM 714 O O . ALA A 1 95 ? 6.205 3.371 -1.838 1.00 94.06 95 ALA A O 1
ATOM 715 N N . LEU A 1 96 ? 5.311 4.892 -3.226 1.00 93.56 96 LEU A N 1
ATOM 716 C CA . LEU A 1 96 ? 4.073 5.057 -2.475 1.00 93.56 96 LEU A CA 1
ATOM 717 C C . LEU A 1 96 ? 3.230 3.774 -2.478 1.00 93.56 96 LEU A C 1
ATOM 719 O O . LEU A 1 96 ? 2.548 3.503 -1.493 1.00 93.56 96 LEU A O 1
ATOM 723 N N . VAL A 1 97 ? 3.297 2.957 -3.535 1.00 92.81 97 VAL A N 1
ATOM 724 C CA . VAL A 1 97 ? 2.525 1.706 -3.649 1.00 92.81 97 VAL A CA 1
ATOM 725 C C . VAL A 1 97 ? 2.832 0.731 -2.498 1.00 92.81 97 VAL A C 1
ATOM 727 O O . VAL A 1 97 ? 1.916 0.416 -1.727 1.00 92.81 97 VAL A O 1
ATOM 730 N N . PRO A 1 98 ? 4.084 0.275 -2.291 1.00 92.81 98 PRO A N 1
ATOM 731 C CA . PRO A 1 98 ? 4.411 -0.559 -1.138 1.00 92.81 98 PRO A CA 1
ATOM 732 C C . PRO A 1 98 ? 4.315 0.213 0.190 1.00 92.81 98 PRO A C 1
ATOM 734 O O . PRO A 1 98 ? 4.006 -0.387 1.222 1.00 92.81 98 PRO A O 1
ATOM 737 N N . GLY A 1 99 ? 4.497 1.540 0.178 1.00 94.31 99 GLY A N 1
ATOM 738 C CA . GLY A 1 99 ? 4.289 2.397 1.347 1.00 94.31 99 GLY A CA 1
ATOM 739 C C . GLY A 1 99 ? 2.858 2.342 1.894 1.00 94.31 99 GLY A C 1
ATOM 740 O O . GLY A 1 99 ? 2.656 2.126 3.091 1.00 94.31 99 GLY A O 1
ATOM 741 N N . ILE A 1 100 ? 1.852 2.464 1.024 1.00 93.69 100 ILE A N 1
ATOM 742 C CA . ILE A 1 100 ? 0.430 2.345 1.381 1.00 93.69 100 ILE A CA 1
ATOM 743 C C . ILE A 1 100 ? 0.122 0.941 1.907 1.00 93.69 100 ILE A C 1
ATOM 745 O O . ILE A 1 100 ? -0.593 0.809 2.903 1.00 93.69 100 ILE A O 1
ATOM 749 N N . ALA A 1 101 ? 0.681 -0.104 1.288 1.00 94.50 101 ALA A N 1
ATOM 750 C CA . ALA A 1 101 ? 0.498 -1.476 1.755 1.00 94.50 101 ALA A CA 1
ATOM 751 C C . ALA A 1 101 ? 1.024 -1.662 3.191 1.00 94.50 101 ALA A C 1
ATOM 753 O O . ALA A 1 101 ? 0.311 -2.186 4.051 1.00 94.50 101 ALA A O 1
ATOM 754 N N . ALA A 1 102 ? 2.227 -1.160 3.485 1.00 95.94 102 ALA A N 1
ATOM 755 C CA . ALA A 1 102 ? 2.794 -1.178 4.833 1.00 95.94 102 ALA A CA 1
ATOM 756 C C . ALA A 1 102 ? 1.926 -0.393 5.834 1.00 95.94 102 ALA A C 1
ATOM 758 O O . ALA A 1 102 ? 1.617 -0.896 6.919 1.00 95.94 102 ALA A O 1
ATOM 759 N N . GLY A 1 103 ? 1.471 0.806 5.459 1.00 93.62 103 GLY A N 1
ATOM 760 C CA . GLY A 1 103 ? 0.569 1.622 6.273 1.00 93.62 103 GLY A CA 1
ATOM 761 C C . GLY A 1 103 ? -0.749 0.924 6.602 1.00 93.62 103 GLY A C 1
ATOM 762 O O . GLY A 1 103 ? -1.180 0.931 7.757 1.00 93.62 103 GLY A O 1
ATOM 763 N N . ALA A 1 104 ? -1.364 0.259 5.620 1.00 94.69 104 ALA A N 1
ATOM 764 C CA . ALA A 1 104 ? -2.582 -0.527 5.812 1.00 94.69 104 ALA A CA 1
ATOM 765 C C . ALA A 1 104 ? -2.362 -1.681 6.802 1.00 94.69 104 ALA A C 1
ATOM 767 O O . ALA A 1 104 ? -3.168 -1.878 7.714 1.00 94.69 104 ALA A O 1
ATOM 768 N N . ILE A 1 105 ? -1.243 -2.404 6.688 1.00 95.44 105 ILE A N 1
ATOM 769 C CA . ILE A 1 105 ? -0.880 -3.479 7.624 1.00 95.44 105 ILE A CA 1
ATOM 770 C C . ILE A 1 105 ? -0.710 -2.932 9.044 1.00 95.44 105 ILE A C 1
ATOM 772 O O . ILE A 1 105 ? -1.285 -3.471 9.995 1.00 95.44 105 ILE A O 1
ATOM 776 N N . VAL A 1 106 ? 0.026 -1.830 9.205 1.00 95.50 106 VAL A N 1
ATOM 777 C CA . VAL A 1 106 ? 0.234 -1.199 10.516 1.00 95.50 106 VAL A CA 1
ATOM 778 C C . VAL A 1 106 ? -1.080 -0.695 11.107 1.00 95.50 106 VAL A C 1
ATOM 780 O O . VAL A 1 106 ? -1.323 -0.911 12.298 1.00 95.50 106 VAL A O 1
ATOM 783 N N . PHE A 1 107 ? -1.960 -0.101 10.295 1.00 94.69 107 PHE A N 1
ATOM 784 C CA . PHE A 1 107 ? -3.303 0.283 10.725 1.00 94.69 107 PHE A CA 1
ATOM 785 C C . PHE A 1 107 ? -4.074 -0.922 11.263 1.00 94.69 107 PHE A C 1
ATOM 787 O O . PHE A 1 107 ? -4.571 -0.870 12.388 1.00 94.69 107 PHE A O 1
ATOM 794 N N . MET A 1 108 ? -4.137 -2.017 10.499 1.00 93.38 108 MET A N 1
ATOM 795 C C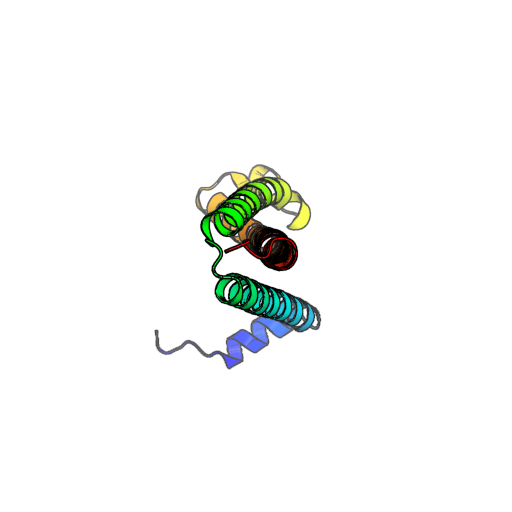A . MET A 1 108 ? -4.866 -3.226 10.887 1.00 93.38 108 MET A CA 1
ATOM 796 C C . MET A 1 108 ? -4.360 -3.799 12.214 1.00 93.38 108 MET A C 1
ATOM 798 O O . MET A 1 108 ? -5.156 -4.123 13.101 1.00 93.38 108 MET A O 1
ATOM 802 N N . LEU A 1 109 ? -3.037 -3.874 12.389 1.00 93.19 109 LEU A N 1
ATOM 803 C CA . LEU A 1 109 ? -2.415 -4.364 13.620 1.00 93.19 109 LEU A CA 1
ATOM 804 C C . LEU A 1 109 ? -2.686 -3.433 14.808 1.00 93.19 109 LEU A C 1
ATOM 806 O O . LEU A 1 109 ? -3.051 -3.897 15.892 1.00 93.19 109 LEU A O 1
ATOM 810 N N . ALA A 1 110 ? -2.522 -2.122 14.626 1.00 91.31 110 ALA A N 1
ATOM 811 C CA . ALA A 1 110 ? -2.735 -1.137 15.681 1.00 91.31 110 ALA A CA 1
ATOM 812 C C . ALA A 1 110 ? -4.215 -1.057 16.088 1.00 91.31 110 ALA A C 1
ATOM 814 O O . ALA A 1 110 ? -4.530 -1.128 17.278 1.00 91.31 110 ALA A O 1
ATOM 815 N N . ALA A 1 111 ? -5.129 -0.981 15.118 1.00 89.31 111 ALA A N 1
ATOM 816 C CA . ALA A 1 111 ? -6.570 -0.953 15.346 1.00 89.31 111 ALA A CA 1
ATOM 817 C C . ALA A 1 111 ? -7.059 -2.257 15.993 1.00 89.31 111 ALA A C 1
ATOM 819 O O . ALA A 1 111 ? -7.800 -2.211 16.977 1.00 89.31 111 ALA A O 1
ATOM 820 N N . GLY A 1 112 ? -6.580 -3.414 15.521 1.00 87.44 112 GLY A N 1
ATOM 821 C CA . GLY A 1 112 ? -6.886 -4.719 16.108 1.00 87.44 112 GLY A CA 1
ATOM 822 C C . GLY A 1 112 ? -6.441 -4.831 17.568 1.00 87.44 112 GLY A C 1
ATOM 823 O O . GLY A 1 112 ? -7.224 -5.245 18.423 1.00 87.44 112 GLY A O 1
ATOM 824 N N . ARG A 1 113 ? -5.219 -4.383 17.890 1.00 86.88 113 ARG A N 1
ATOM 825 C CA . ARG A 1 113 ? -4.717 -4.336 19.277 1.00 86.88 113 ARG A CA 1
ATOM 826 C C . ARG A 1 113 ? -5.525 -3.376 20.153 1.00 86.88 113 ARG A C 1
ATOM 828 O O . ARG A 1 113 ? -5.806 -3.698 21.307 1.00 86.88 113 ARG A O 1
ATOM 835 N N . CYS A 1 114 ? -5.908 -2.210 19.631 1.00 85.44 114 CYS A N 1
ATOM 836 C CA . CYS A 1 114 ? -6.728 -1.240 20.359 1.00 85.44 114 CYS A CA 1
ATOM 837 C C . CYS A 1 114 ? -8.132 -1.773 20.667 1.00 85.44 114 CYS A C 1
ATOM 839 O O . CYS A 1 114 ? -8.592 -1.606 21.797 1.00 85.44 114 CYS A O 1
ATOM 841 N N . ALA A 1 115 ? -8.775 -2.439 19.705 1.00 84.56 115 ALA A N 1
ATOM 842 C CA . ALA A 1 115 ? -10.081 -3.065 19.893 1.00 84.56 115 ALA A CA 1
ATOM 843 C C . ALA A 1 115 ? -10.009 -4.246 20.881 1.00 84.56 115 ALA A C 1
ATOM 845 O O . ALA A 1 115 ? -10.822 -4.333 21.796 1.00 84.56 115 ALA A O 1
ATOM 846 N N . ALA A 1 116 ? -8.990 -5.109 20.776 1.00 81.25 116 ALA A N 1
ATOM 847 C CA . ALA A 1 116 ? -8.821 -6.262 21.669 1.00 81.25 116 ALA A CA 1
ATOM 848 C C . ALA A 1 116 ? -8.576 -5.871 23.138 1.00 81.25 116 ALA A C 1
ATOM 850 O O . ALA A 1 116 ? -9.040 -6.555 24.049 1.00 81.25 116 ALA A O 1
ATOM 851 N N . ARG A 1 117 ? -7.880 -4.752 23.393 1.00 75.25 117 ARG A N 1
ATOM 852 C CA . ARG A 1 117 ? -7.697 -4.226 24.759 1.00 75.25 117 ARG A CA 1
ATOM 853 C C . ARG A 1 117 ? -9.013 -3.796 25.416 1.00 75.25 117 ARG A C 1
ATOM 855 O O . ARG A 1 117 ? -9.091 -3.839 26.636 1.00 75.25 117 ARG A O 1
ATOM 862 N N . SER A 1 118 ? -10.030 -3.424 24.636 1.00 62.75 118 SER A N 1
ATOM 863 C CA . SER A 1 118 ? -11.343 -3.026 25.164 1.00 62.75 118 SER A CA 1
ATOM 864 C C . SER A 1 118 ? -12.107 -4.191 25.793 1.00 62.75 118 SER A C 1
ATOM 866 O O . SER A 1 118 ? -12.859 -3.982 26.732 1.00 62.75 118 SER A O 1
ATOM 868 N N . VAL A 1 119 ? -11.889 -5.420 25.320 1.00 60.31 119 VAL A N 1
ATOM 869 C CA . VAL A 1 119 ? -12.558 -6.614 25.866 1.00 60.31 119 VAL A CA 1
ATOM 870 C C . VAL A 1 119 ? -11.979 -7.007 27.233 1.00 60.31 119 VAL A C 1
ATOM 872 O O . VAL A 1 119 ? -12.667 -7.611 28.045 1.00 60.31 119 VAL A O 1
ATOM 875 N N . ARG A 1 120 ? -10.715 -6.657 27.511 1.00 60.19 120 ARG A N 1
ATOM 876 C C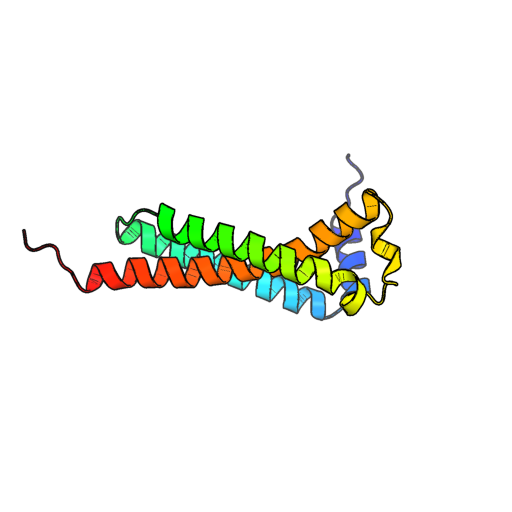A . ARG A 1 120 ? -10.014 -7.046 28.751 1.00 60.19 120 ARG A CA 1
ATOM 877 C C . ARG A 1 120 ? -10.196 -6.076 29.919 1.00 60.19 120 ARG A C 1
ATOM 879 O O . ARG A 1 120 ? -9.887 -6.445 31.043 1.00 60.19 120 ARG A O 1
ATOM 886 N N . HIS A 1 121 ? -10.689 -4.868 29.665 1.00 52.12 121 HIS A N 1
ATOM 887 C CA . HIS A 1 121 ? -11.044 -3.908 30.706 1.00 52.12 121 HIS A CA 1
ATOM 888 C C . HIS A 1 121 ? -12.520 -3.538 30.551 1.00 52.12 121 HIS A C 1
ATOM 890 O O . HIS A 1 121 ? -12.811 -2.493 29.964 1.00 52.12 121 HIS A O 1
ATOM 896 N N . PRO A 1 122 ? -13.460 -4.370 31.041 1.00 53.88 122 PRO A N 1
ATOM 897 C CA . PRO A 1 122 ? -14.781 -3.851 31.345 1.00 53.88 122 PRO A CA 1
ATOM 898 C C . PRO A 1 122 ? -14.562 -2.742 32.374 1.00 53.88 122 PRO A C 1
ATOM 900 O O . PRO A 1 122 ? -13.943 -2.957 33.417 1.00 53.88 122 PRO A O 1
ATOM 903 N N . VAL A 1 123 ? -14.959 -1.525 32.020 1.00 58.22 123 VAL A N 1
ATOM 904 C CA . VAL A 1 123 ? -14.997 -0.410 32.961 1.00 58.22 123 VAL A CA 1
ATOM 905 C C . VAL A 1 123 ? -15.888 -0.871 34.109 1.00 58.22 123 VAL A C 1
ATOM 907 O O . VAL A 1 123 ? -17.068 -1.137 33.893 1.00 58.22 123 VAL A O 1
ATOM 910 N N . ALA A 1 124 ? -15.297 -1.055 35.290 1.00 52.53 124 ALA A N 1
ATOM 911 C CA . ALA A 1 124 ? -16.054 -1.187 36.520 1.00 52.53 124 ALA A CA 1
ATOM 912 C C . ALA A 1 124 ? -16.826 0.127 36.680 1.00 52.53 124 ALA A C 1
ATOM 914 O O . ALA A 1 124 ? -16.214 1.181 36.862 1.00 52.53 124 ALA A O 1
ATOM 915 N N . THR A 1 125 ? -18.134 0.051 36.450 1.00 55.00 125 THR A N 1
ATOM 916 C CA . THR A 1 125 ? -19.107 1.085 36.808 1.00 55.00 125 THR A CA 1
ATOM 917 C C . THR A 1 125 ? -19.115 1.298 38.307 1.00 55.00 125 THR A C 1
ATOM 919 O O . THR A 1 125 ? -19.079 0.264 39.014 1.00 55.00 125 THR A O 1
#

Organism: NCBI:txid69279

Secondary structure (DSSP, 8-state):
-----HHHHHHHHHHHHTHHHHHHHHHHHHHHHHHHHHHHHHHHTT--THHHHHHHHHHHHHHHHHHHHTHHHHHT--GGGG-SHHHHHHHHHHHHHHHHHHHHHHHHHHHHHHHHHHHH-----

Foldseek 3Di:
DPPDDVVVVVVVCCVVQPPNVVVLVVLVVVLVVLLVVLVVLLVVLVHDLPVLLVQLVVQLVVQLVVQLCCQCVVVVHDPCQPVDPVSSVVSSVVSSSVSNSRSSVSSSVVSVVNSVVSVVDPPPD

pLDDT: mean 87.01, std 10.03, range [52.12, 97.19]